Protein AF-A0A356PAT3-F1 (afdb_monomer_lite)

Sequence (50 aa):
MKSPEVKCNVTECTYNEQSKLCNATSIQVNKHHSNATSTEATDCGTFKVR

pLDDT: mean 89.22, std 8.64, range [47.62, 95.12]

Secondary structure (DSSP, 8-state):
-PPPP-B---TTBTTEETTTEE--SS--EEESSSS--SGGGEEETT--B-

Structure (mmCIF, N/CA/C/O backbone):
data_AF-A0A356PAT3-F1
#
_entry.id   AF-A0A356PAT3-F1
#
loop_
_atom_site.group_PDB
_atom_site.id
_atom_site.type_symbol
_at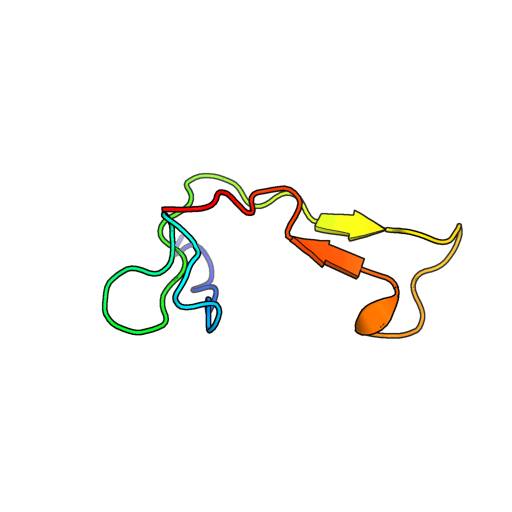om_sit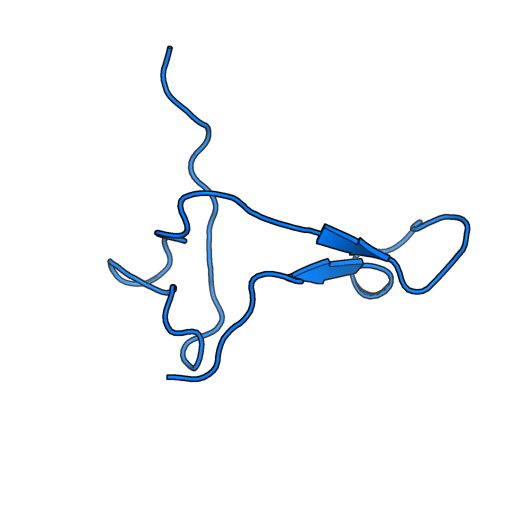e.label_atom_id
_atom_site.label_alt_id
_atom_site.label_comp_id
_atom_site.label_asym_id
_atom_site.label_entity_id
_atom_site.label_seq_id
_atom_site.pdbx_PDB_ins_code
_atom_site.Cartn_x
_atom_site.Cartn_y
_atom_site.Cartn_z
_atom_site.occupancy
_atom_site.B_iso_or_equiv
_atom_site.auth_seq_id
_atom_site.auth_comp_id
_atom_site.auth_asym_id
_atom_site.auth_atom_id
_atom_site.pdbx_PDB_model_num
ATOM 1 N N . MET A 1 1 ? 8.503 6.703 18.862 1.00 47.62 1 MET A N 1
ATOM 2 C CA . MET A 1 1 ? 8.554 7.061 17.427 1.00 47.62 1 MET A CA 1
ATOM 3 C C . MET A 1 1 ? 7.180 6.749 16.852 1.00 47.62 1 MET A C 1
ATOM 5 O O . MET A 1 1 ? 6.737 5.625 17.038 1.00 47.62 1 MET A O 1
ATOM 9 N N . LYS A 1 2 ? 6.452 7.727 16.295 1.00 61.28 2 LYS A N 1
ATOM 10 C CA . LYS A 1 2 ? 5.155 7.464 15.645 1.00 61.28 2 LYS A CA 1
ATOM 11 C C . LYS A 1 2 ? 5.418 7.012 14.210 1.00 61.28 2 LYS A C 1
ATOM 13 O O . LYS A 1 2 ? 6.154 7.691 13.500 1.00 61.28 2 LYS A O 1
ATOM 18 N N . SER A 1 3 ? 4.842 5.884 13.811 1.00 72.19 3 SER A N 1
ATOM 19 C CA . SER A 1 3 ? 4.815 5.475 12.407 1.00 72.19 3 SER A CA 1
ATOM 20 C C . SER A 1 3 ? 3.992 6.483 11.596 1.00 72.19 3 SER A C 1
ATOM 22 O O . SER A 1 3 ? 3.028 7.034 12.136 1.00 72.19 3 SER A O 1
ATOM 24 N N . PRO A 1 4 ? 4.363 6.759 10.337 1.00 83.62 4 PRO A N 1
ATOM 25 C CA . PRO A 1 4 ? 3.584 7.646 9.486 1.00 83.62 4 PRO A CA 1
ATOM 26 C C . PRO A 1 4 ? 2.182 7.076 9.256 1.00 83.62 4 PRO A C 1
ATOM 28 O O . PRO A 1 4 ? 2.005 5.872 9.079 1.00 83.62 4 PRO A O 1
ATOM 31 N N . GLU A 1 5 ? 1.189 7.958 9.247 1.00 87.31 5 GLU A N 1
ATOM 32 C CA . GLU A 1 5 ? -0.183 7.608 8.895 1.00 87.31 5 GLU A CA 1
ATOM 33 C C . GLU A 1 5 ? -0.304 7.472 7.376 1.00 87.31 5 GLU A C 1
ATOM 35 O O . GLU A 1 5 ? 0.047 8.390 6.630 1.00 87.31 5 GLU A O 1
ATOM 40 N N . VAL A 1 6 ? -0.819 6.334 6.909 1.00 89.88 6 VAL A N 1
ATOM 41 C CA . VAL A 1 6 ? -1.025 6.081 5.480 1.00 89.88 6 VAL A CA 1
ATOM 42 C C . VAL A 1 6 ? -2.510 6.100 5.175 1.00 89.88 6 VAL A C 1
ATOM 44 O O . VAL A 1 6 ? -3.296 5.405 5.812 1.00 89.88 6 VAL A O 1
ATOM 47 N N . LYS A 1 7 ? -2.906 6.903 4.187 1.00 91.25 7 LYS A N 1
ATOM 48 C CA . LYS A 1 7 ? -4.302 6.991 3.757 1.00 91.25 7 LYS A CA 1
ATOM 49 C C . LYS A 1 7 ? -4.632 5.856 2.789 1.00 91.25 7 LYS A C 1
ATOM 51 O O . LYS A 1 7 ? -3.881 5.610 1.849 1.00 91.25 7 LYS A O 1
ATOM 56 N N . CYS A 1 8 ? -5.770 5.201 2.988 1.00 92.44 8 CYS A N 1
ATOM 57 C CA . CYS A 1 8 ? -6.334 4.218 2.069 1.00 92.44 8 CYS A CA 1
ATOM 58 C C . CYS A 1 8 ? -7.703 4.717 1.605 1.00 92.44 8 CYS A C 1
ATOM 60 O O . CYS A 1 8 ? -8.652 4.708 2.373 1.00 92.44 8 CYS A O 1
ATOM 62 N N . ASN A 1 9 ? -7.817 5.171 0.357 1.00 92.69 9 ASN A N 1
ATOM 63 C CA . ASN A 1 9 ? -9.095 5.661 -0.178 1.00 92.69 9 ASN A CA 1
ATOM 64 C C . ASN A 1 9 ? -9.928 4.558 -0.855 1.00 92.69 9 ASN A C 1
ATOM 66 O O . ASN A 1 9 ? -11.047 4.817 -1.282 1.00 92.69 9 ASN A O 1
ATOM 70 N N . VAL A 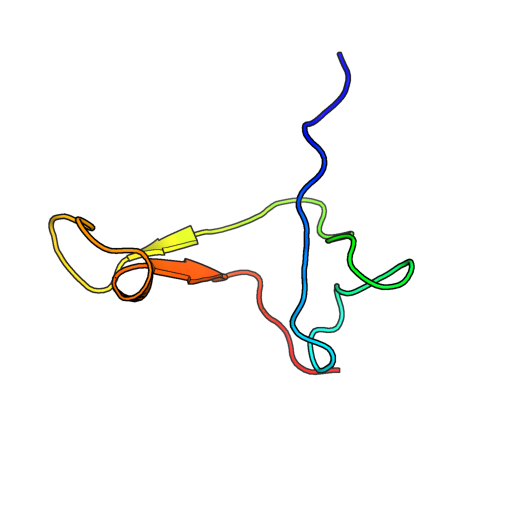1 10 ? -9.383 3.346 -0.962 1.00 93.19 10 VAL A N 1
ATOM 71 C CA . VAL A 1 10 ? -9.997 2.212 -1.661 1.00 93.19 10 VAL A CA 1
ATOM 72 C C . VAL A 1 10 ? -11.022 1.562 -0.737 1.00 93.19 10 VAL A C 1
ATOM 74 O O . VAL A 1 10 ? -10.649 0.918 0.239 1.00 93.19 10 VAL A O 1
ATOM 77 N N . THR A 1 11 ? -12.311 1.789 -0.973 1.00 93.38 11 THR A N 1
ATOM 78 C CA . THR A 1 11 ? -13.402 1.378 -0.065 1.00 93.38 11 THR A CA 1
ATOM 79 C C . THR A 1 11 ? -13.618 -0.131 0.006 1.00 93.38 11 THR A C 1
ATOM 81 O O . THR A 1 11 ? -14.088 -0.645 1.017 1.00 93.38 11 THR A O 1
ATOM 84 N N . GLU A 1 12 ? -13.243 -0.846 -1.048 1.00 94.25 12 GLU A N 1
ATOM 85 C CA . GLU A 1 12 ? -13.245 -2.304 -1.124 1.00 94.25 12 GLU A CA 1
ATOM 86 C C . GLU A 1 12 ? -12.011 -2.949 -0.476 1.00 94.25 12 GLU A C 1
ATOM 88 O O . GLU A 1 12 ? -11.930 -4.173 -0.414 1.00 94.25 12 GLU A O 1
ATOM 93 N N . CYS A 1 13 ? -11.053 -2.163 0.023 1.00 94.56 13 CYS A N 1
ATOM 94 C CA . CYS A 1 13 ? -9.891 -2.688 0.730 1.00 94.56 13 CYS A CA 1
ATOM 95 C C . CYS A 1 13 ? -10.251 -3.042 2.180 1.00 94.56 13 CYS A C 1
ATOM 97 O O . CYS A 1 13 ? -10.708 -2.184 2.931 1.00 94.56 13 CYS A O 1
ATOM 99 N N . THR A 1 14 ? -9.943 -4.269 2.609 1.00 94.69 14 THR A N 1
ATOM 100 C CA . THR A 1 14 ? -10.061 -4.740 4.004 1.00 94.69 14 THR A CA 1
ATOM 101 C C . THR A 1 14 ? -9.340 -3.821 4.996 1.00 94.69 14 THR A C 1
ATOM 103 O O . THR A 1 14 ? -9.743 -3.725 6.146 1.00 94.69 14 THR A O 1
ATOM 106 N N . TYR A 1 15 ? -8.268 -3.145 4.573 1.00 93.81 15 TYR A N 1
ATOM 107 C CA . TYR A 1 15 ? -7.475 -2.277 5.447 1.00 93.81 15 TYR A CA 1
ATOM 108 C C . TYR A 1 15 ? -7.941 -0.818 5.464 1.00 93.81 15 TYR A C 1
ATOM 110 O O . TYR A 1 15 ? -7.299 -0.010 6.135 1.00 93.81 15 TYR A O 1
ATOM 118 N N . ASN A 1 16 ? -9.000 -0.461 4.725 1.00 92.19 16 ASN A N 1
ATOM 119 C CA . ASN A 1 16 ? -9.604 0.871 4.765 1.00 92.19 16 ASN A CA 1
ATOM 120 C C . ASN A 1 16 ? -10.478 1.009 6.013 1.00 92.19 16 ASN A C 1
ATOM 122 O O . ASN A 1 16 ? -11.701 0.883 5.977 1.00 92.19 16 ASN A O 1
ATOM 126 N N . GLU A 1 17 ? -9.808 1.261 7.127 1.00 86.19 17 GLU A N 1
ATOM 127 C CA . GLU A 1 17 ? -10.426 1.455 8.426 1.00 86.19 17 GLU A CA 1
ATOM 128 C C . GLU A 1 17 ? -10.581 2.949 8.726 1.00 86.19 17 GLU A C 1
ATOM 130 O O . GLU A 1 17 ? -9.953 3.814 8.109 1.00 86.19 17 GLU A O 1
ATOM 135 N N . GLN A 1 18 ? -11.446 3.275 9.689 1.00 80.12 18 GLN A N 1
ATOM 136 C CA . GLN A 1 18 ? -11.651 4.652 10.170 1.00 80.12 18 GLN A CA 1
ATOM 137 C C . GLN A 1 18 ? -11.974 5.676 9.063 1.00 80.12 18 GLN A C 1
ATOM 139 O O . GLN A 1 18 ? -11.686 6.862 9.201 1.00 80.12 18 GLN A O 1
ATOM 144 N N . SER A 1 19 ? -12.612 5.238 7.972 1.00 73.31 19 SER A N 1
ATOM 145 C CA . SER A 1 19 ? -12.997 6.105 6.850 1.00 73.31 19 SER A CA 1
ATOM 146 C C . SER A 1 19 ? -11.812 6.848 6.215 1.00 73.31 19 SER A C 1
ATOM 148 O O . SER A 1 19 ? -11.866 8.077 6.111 1.00 73.31 19 SER A O 1
ATOM 150 N N . LYS A 1 20 ? -10.794 6.095 5.754 1.00 86.75 20 LYS A N 1
ATOM 151 C CA . LYS A 1 20 ? -9.641 6.481 4.895 1.00 86.75 20 LYS A CA 1
ATOM 152 C C . LYS A 1 20 ? -8.253 6.202 5.481 1.00 86.75 20 LYS A C 1
ATOM 154 O O . LYS A 1 20 ? -7.263 6.653 4.900 1.00 86.75 20 LYS A O 1
ATOM 159 N N . LEU A 1 21 ? -8.126 5.488 6.596 1.00 91.38 21 LEU A N 1
ATOM 160 C CA . LEU A 1 21 ? -6.822 5.154 7.172 1.00 91.38 21 LEU A CA 1
ATOM 161 C C . LEU A 1 21 ? -6.456 3.700 6.860 1.00 91.38 21 LEU A C 1
ATOM 163 O O . LEU A 1 21 ? -7.250 2.790 7.071 1.00 91.38 21 LEU A O 1
ATOM 167 N N . CYS A 1 22 ? -5.240 3.477 6.367 1.00 92.56 22 CYS A N 1
ATOM 168 C CA . CYS A 1 22 ? -4.701 2.136 6.201 1.00 92.56 22 CYS A CA 1
ATOM 169 C C . CYS A 1 22 ? -4.306 1.578 7.574 1.00 92.56 22 CYS A C 1
ATOM 171 O O . CYS A 1 22 ? -3.399 2.101 8.220 1.00 92.56 22 CYS A O 1
ATOM 173 N N . ASN A 1 23 ? -4.970 0.510 8.008 1.00 92.56 23 ASN A N 1
ATOM 174 C CA . ASN A 1 23 ? -4.673 -0.195 9.262 1.00 92.56 23 ASN A CA 1
ATOM 175 C C . ASN A 1 23 ? -3.525 -1.221 9.129 1.00 92.56 23 ASN A C 1
ATOM 177 O O . ASN A 1 23 ? -3.011 -1.697 10.140 1.00 92.56 23 ASN A O 1
ATOM 181 N N . ALA A 1 24 ? -3.099 -1.553 7.904 1.00 91.94 24 ALA A N 1
ATOM 182 C CA . ALA A 1 24 ? -2.136 -2.622 7.661 1.00 91.94 24 ALA A CA 1
ATOM 183 C C . ALA A 1 24 ? -0.835 -2.453 8.469 1.00 91.94 24 ALA A C 1
ATOM 185 O O . ALA A 1 24 ? -0.192 -1.406 8.434 1.00 91.94 24 ALA A O 1
ATOM 186 N N . THR A 1 25 ? -0.411 -3.523 9.150 1.00 89.94 25 THR A N 1
ATOM 187 C CA . THR A 1 25 ? 0.811 -3.536 9.975 1.00 89.94 25 THR A CA 1
ATOM 188 C C . THR A 1 25 ? 2.081 -3.297 9.156 1.00 89.94 25 THR A C 1
ATOM 190 O O . THR A 1 25 ? 3.064 -2.772 9.671 1.00 89.94 25 THR A O 1
ATOM 193 N N . SER A 1 26 ? 2.066 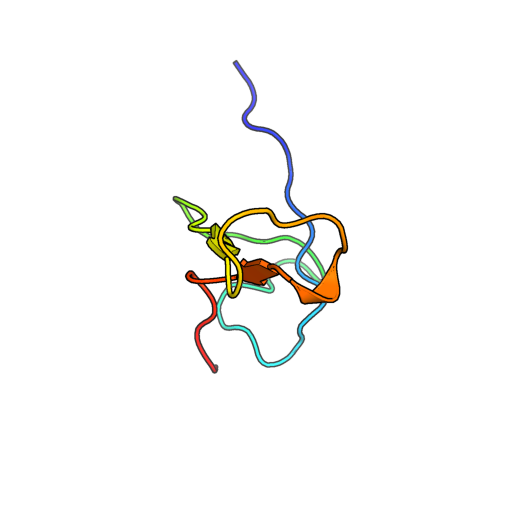-3.685 7.880 1.00 90.62 26 SER A N 1
ATOM 194 C CA . SER A 1 26 ? 3.140 -3.445 6.922 1.00 90.62 26 SER A CA 1
ATOM 195 C C . SER A 1 26 ? 2.547 -3.167 5.546 1.00 90.62 26 SER A C 1
ATOM 197 O O . SER A 1 26 ? 1.577 -3.816 5.149 1.00 90.62 26 SER A O 1
ATOM 199 N N . ILE A 1 27 ? 3.133 -2.215 4.820 1.00 91.69 27 ILE A N 1
ATOM 200 C CA . ILE A 1 27 ? 2.711 -1.849 3.467 1.00 91.69 27 ILE A CA 1
ATOM 201 C C . ILE A 1 27 ? 3.791 -2.280 2.488 1.00 91.69 27 ILE A C 1
ATOM 203 O O . ILE A 1 27 ? 4.925 -1.805 2.547 1.00 91.69 27 ILE A O 1
ATOM 207 N N . GLN A 1 28 ? 3.415 -3.155 1.565 1.00 93.38 28 GLN A N 1
ATOM 208 C CA . GL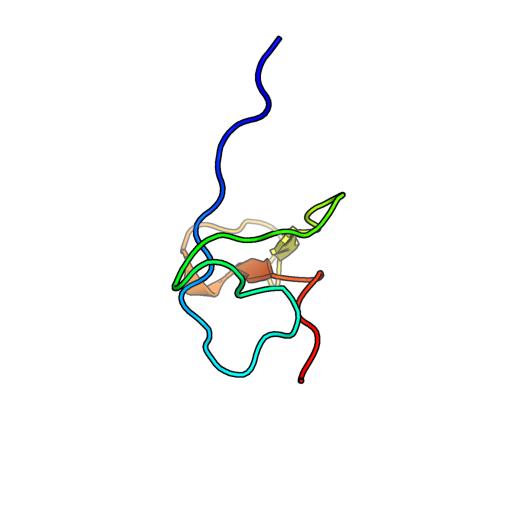N A 1 28 ? 4.203 -3.484 0.395 1.00 93.38 28 GLN A CA 1
ATOM 209 C C . GLN A 1 28 ? 3.741 -2.604 -0.762 1.00 93.38 28 GLN A C 1
ATOM 211 O O . GLN A 1 28 ? 2.552 -2.534 -1.070 1.00 93.38 28 GLN A O 1
ATOM 216 N N . VAL A 1 29 ? 4.696 -1.945 -1.409 1.00 92.69 29 VAL A N 1
ATOM 217 C CA . VAL A 1 29 ? 4.470 -1.215 -2.656 1.00 92.69 29 VAL A CA 1
ATOM 218 C C . VAL A 1 29 ? 5.093 -2.031 -3.773 1.00 92.69 29 VAL A C 1
ATOM 220 O O . VAL A 1 29 ? 6.287 -2.332 -3.737 1.00 92.69 29 VAL A O 1
ATOM 223 N N . ASN A 1 30 ? 4.281 -2.403 -4.748 1.00 93.81 30 ASN A N 1
ATOM 224 C CA . ASN A 1 30 ? 4.752 -3.061 -5.953 1.00 93.81 30 ASN A CA 1
ATOM 225 C C . ASN A 1 30 ? 5.091 -2.003 -7.007 1.00 93.81 30 ASN A C 1
ATOM 227 O O . ASN A 1 30 ? 4.589 -0.879 -6.972 1.00 93.81 30 ASN A O 1
ATOM 231 N N . LYS A 1 31 ? 5.963 -2.370 -7.945 1.00 94.12 31 LYS A N 1
ATOM 232 C CA . LYS A 1 31 ? 6.290 -1.562 -9.120 1.00 94.12 31 LYS A CA 1
ATOM 233 C C . LYS A 1 31 ? 6.087 -2.398 -10.375 1.00 94.12 31 LYS A C 1
ATOM 235 O O . LYS A 1 31 ? 6.506 -3.554 -10.412 1.00 94.12 31 LYS A O 1
ATOM 240 N N . HIS A 1 32 ? 5.502 -1.806 -11.407 1.00 89.25 32 HIS A N 1
ATOM 241 C CA . HIS A 1 32 ? 5.286 -2.488 -12.685 1.00 89.25 32 HIS A CA 1
ATOM 242 C C . HIS A 1 32 ? 6.463 -2.326 -13.651 1.00 89.25 32 HIS A C 1
ATOM 244 O O . HIS A 1 32 ? 6.655 -3.154 -14.536 1.00 89.25 32 HIS A O 1
ATOM 250 N N . HIS A 1 33 ? 7.279 -1.285 -13.467 1.00 89.44 33 HIS A N 1
ATOM 251 C CA . HIS A 1 33 ? 8.435 -0.977 -14.310 1.00 89.44 33 HIS A CA 1
ATOM 252 C C . HIS A 1 33 ? 9.738 -0.972 -13.502 1.00 89.44 33 HIS A C 1
ATOM 254 O O . HIS A 1 33 ? 9.741 -0.831 -12.276 1.00 89.44 33 HIS A O 1
ATOM 260 N N . SER A 1 34 ? 10.875 -1.074 -14.198 1.00 87.25 34 SER A N 1
ATOM 261 C CA . SER A 1 34 ? 12.214 -1.004 -13.594 1.00 87.25 34 SER A CA 1
ATOM 262 C C . SER A 1 34 ? 12.385 0.262 -12.748 1.00 87.25 34 SER A C 1
ATOM 264 O O . SER A 1 34 ? 12.854 0.179 -11.608 1.00 87.25 34 SER A O 1
ATOM 266 N N . ASN A 1 35 ? 11.915 1.392 -13.293 1.00 90.69 35 ASN A N 1
ATOM 267 C CA . ASN A 1 35 ? 11.783 2.687 -12.635 1.00 90.69 35 ASN A CA 1
ATOM 268 C C . ASN A 1 35 ? 10.309 3.099 -12.587 1.00 90.69 35 ASN A C 1
ATOM 270 O O . ASN A 1 35 ? 9.665 3.225 -13.627 1.00 90.69 35 ASN A O 1
ATOM 274 N N . ALA A 1 36 ? 9.800 3.344 -11.381 1.00 89.94 36 ALA A N 1
ATOM 275 C CA . ALA A 1 36 ? 8.491 3.943 -11.178 1.00 89.94 36 ALA A CA 1
ATOM 276 C C . ALA A 1 36 ? 8.636 5.469 -11.181 1.00 89.94 36 ALA A C 1
ATOM 278 O O . ALA A 1 36 ? 9.136 6.053 -10.223 1.00 89.94 36 ALA A O 1
ATOM 279 N N . THR A 1 37 ? 8.250 6.104 -12.285 1.00 93.38 37 THR A N 1
ATOM 280 C CA . THR A 1 37 ? 8.304 7.567 -12.452 1.00 93.38 37 THR A CA 1
ATOM 281 C C . THR A 1 37 ? 6.931 8.228 -12.375 1.00 93.38 37 THR A C 1
ATOM 283 O O . THR A 1 37 ? 6.850 9.453 -12.359 1.00 93.38 37 THR A O 1
ATOM 286 N N . SER A 1 38 ? 5.860 7.434 -12.323 1.00 92.31 38 SER A N 1
ATOM 287 C CA . SER A 1 38 ? 4.486 7.902 -12.169 1.00 92.31 38 SER A CA 1
ATOM 288 C C . SER A 1 38 ? 3.770 7.128 -11.067 1.00 92.31 38 SER A C 1
ATOM 290 O O . SER A 1 38 ? 4.193 6.037 -10.676 1.00 92.31 38 SER A O 1
ATOM 292 N N . THR A 1 39 ? 2.685 7.701 -10.555 1.00 87.62 39 THR A N 1
ATOM 293 C CA . THR A 1 39 ? 1.854 7.092 -9.512 1.00 87.62 39 THR A CA 1
ATOM 294 C C . THR A 1 39 ? 1.187 5.800 -9.965 1.00 87.62 39 THR A C 1
ATOM 296 O O . THR A 1 39 ? 0.984 4.909 -9.154 1.00 87.62 39 THR A O 1
ATOM 299 N N . GLU A 1 40 ? 0.893 5.664 -11.256 1.00 89.88 40 GLU A N 1
ATOM 300 C CA . GLU A 1 40 ? 0.251 4.476 -11.836 1.00 89.88 40 GLU A CA 1
ATOM 301 C C . GLU A 1 40 ? 1.254 3.337 -12.062 1.00 89.88 40 GLU A C 1
ATOM 303 O O . GLU A 1 40 ? 0.864 2.200 -12.309 1.00 89.88 40 GLU A O 1
ATOM 308 N N . ALA A 1 41 ? 2.558 3.630 -11.990 1.00 93.38 41 ALA A N 1
ATOM 309 C CA . ALA A 1 41 ? 3.609 2.625 -12.089 1.00 93.38 41 ALA A CA 1
ATOM 310 C C . ALA A 1 41 ? 3.806 1.842 -10.779 1.00 93.38 41 ALA A C 1
ATOM 312 O O . ALA A 1 41 ? 4.617 0.907 -10.758 1.00 93.38 41 ALA A O 1
ATOM 313 N N . THR A 1 42 ? 3.102 2.221 -9.707 1.00 93.00 42 THR A N 1
ATOM 314 C CA . THR A 1 42 ? 3.102 1.530 -8.419 1.00 93.00 42 THR A CA 1
ATOM 315 C C . THR A 1 42 ? 1.696 1.177 -7.958 1.00 93.00 42 THR A C 1
ATOM 317 O O . THR A 1 42 ? 0.734 1.906 -8.185 1.00 93.00 42 THR A O 1
ATOM 320 N N . ASP A 1 43 ? 1.587 0.056 -7.253 1.00 93.19 43 ASP A N 1
ATOM 321 C CA . ASP A 1 43 ? 0.344 -0.401 -6.641 1.00 93.19 43 ASP A CA 1
ATOM 322 C C . ASP A 1 43 ? 0.563 -0.817 -5.181 1.00 93.19 43 ASP A C 1
ATOM 324 O O . ASP A 1 43 ? 1.680 -1.109 -4.735 1.00 93.19 43 ASP A O 1
ATOM 328 N N . CYS A 1 44 ? -0.522 -0.803 -4.404 1.00 93.38 44 CYS A N 1
ATOM 329 C CA . CYS A 1 44 ? -0.507 -1.301 -3.034 1.00 93.38 44 CYS A CA 1
ATOM 330 C C . CYS A 1 44 ? -0.522 -2.833 -3.063 1.00 93.38 44 CYS A C 1
ATOM 332 O O . CYS A 1 44 ? -1.584 -3.445 -3.157 1.00 93.38 44 CYS A O 1
ATOM 334 N N . GLY A 1 45 ? 0.645 -3.455 -2.912 1.00 94.12 45 GLY A N 1
ATOM 335 C CA . GLY A 1 45 ? 0.782 -4.911 -2.841 1.00 94.12 45 GLY A CA 1
ATOM 336 C C . GLY A 1 45 ? 0.164 -5.535 -1.590 1.00 94.12 45 GLY A C 1
ATOM 337 O O . GLY A 1 45 ? -0.071 -6.738 -1.555 1.00 94.12 45 GLY A O 1
ATOM 338 N N . THR A 1 46 ? -0.144 -4.722 -0.579 1.00 94.69 46 THR A N 1
ATOM 339 C CA . THR A 1 46 ? -0.920 -5.139 0.599 1.00 94.69 46 THR A CA 1
ATOM 340 C C . THR A 1 46 ? -2.432 -5.091 0.353 1.00 94.69 46 THR A C 1
ATOM 342 O O . THR A 1 46 ? -3.203 -5.431 1.244 1.00 94.69 46 THR A O 1
ATOM 345 N N . PHE A 1 47 ? -2.904 -4.659 -0.819 1.00 95.06 47 PHE A N 1
ATOM 346 C CA . PHE A 1 47 ? -4.335 -4.608 -1.099 1.00 95.06 47 PHE A CA 1
ATOM 347 C C . PHE A 1 47 ? -4.993 -5.983 -0.914 1.00 95.06 47 PHE A C 1
ATOM 349 O O . PHE A 1 47 ? -4.528 -7.001 -1.424 1.00 95.06 47 PHE A O 1
ATOM 356 N N . LYS A 1 48 ? -6.118 -5.991 -0.197 1.00 95.12 48 LYS A N 1
ATOM 357 C CA . LYS A 1 48 ? -6.957 -7.171 -0.009 1.00 95.12 48 LYS A CA 1
ATOM 358 C C . LYS A 1 48 ? -8.415 -6.762 -0.107 1.00 95.12 48 LYS A C 1
ATOM 360 O O . LYS A 1 48 ? -8.836 -5.865 0.618 1.00 95.12 48 LYS A O 1
ATOM 365 N N . VAL A 1 49 ? -9.174 -7.433 -0.969 1.00 94.50 49 VAL A N 1
ATOM 366 C CA . VAL A 1 49 ? -10.620 -7.214 -1.091 1.00 94.50 49 VAL A CA 1
ATOM 367 C C . VAL A 1 49 ? -11.337 -7.595 0.213 1.00 94.50 49 VAL A C 1
ATOM 369 O O . VAL A 1 49 ? -10.944 -8.572 0.857 1.00 94.50 49 VAL A O 1
ATOM 372 N N . ARG A 1 50 ? -12.321 -6.792 0.632 1.00 89.44 50 ARG A N 1
ATOM 373 C CA . ARG A 1 50 ? -13.200 -7.087 1.776 1.00 89.44 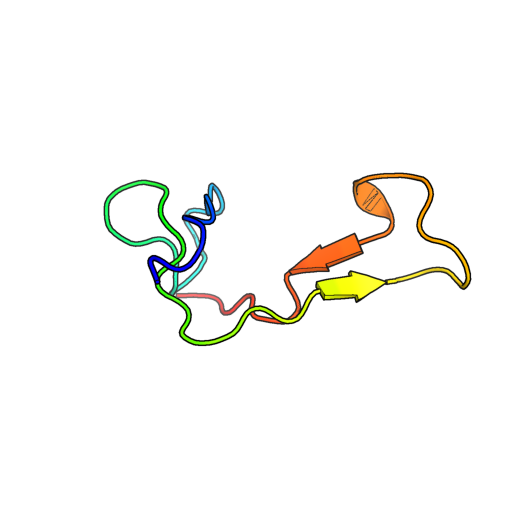50 ARG A CA 1
ATOM 374 C C . ARG A 1 50 ? -14.283 -8.106 1.431 1.00 89.44 50 ARG A C 1
ATOM 376 O O . ARG A 1 50 ? -14.749 -8.091 0.270 1.00 89.44 50 ARG A O 1
#

Foldseek 3Di:
DDDDWDFDCDPQFPQNPPPTTRPDPDWDKDACDPDDPDPVRIDTPNGDGD

Radius of gyration: 11.88 Å; chains: 1; bounding box: 26×15×32 Å